Protein AF-A0A116KPY3-F1 (afdb_monomer)

Radius of gyration: 18.31 Å; Cα contacts (8 Å, |Δi|>4): 247; chains: 1; bounding box: 39×29×57 Å

Foldseek 3Di:
DPKDKWKAFQVVLDTAPDWDADPVGAIAHPDPDDDVVPVPPDPPDRPRPPSPRIDIWIFQQDAADPDNHTDTAQWWKWKAFPDPPGDIAIFGWHDDPNATFTAGLAPRDTPDPHPVRRSVGIRMDGPGGCSNCVVSNDDDPD

Sequence (142 aa):
MIPKFRAWDRTRNEWSNGFFIYSEGGLYTPNYGFDRKHLKKRTDVYPIVKQERFIPMQSTGLFSTFSEDELFEDDVIFWTYFDEFEDTGKARIVYRDGCWKLLDIKTGKEVWDSLFDCLENCTVFLSGNIYENPELVEVTND

Solvent-accessible surface area (backbone atoms only — not comparable to full-atom values): 8646 Å² total; per-residue (Å²): 134,79,95,47,72,52,36,40,30,71,86,76,75,43,75,54,95,54,74,46,81,45,95,90,72,43,49,40,58,82,67,98,78,68,66,71,84,67,56,86,81,50,96,72,76,74,67,77,47,59,63,82,42,52,47,79,28,47,52,68,85,45,58,31,68,86,48,93,52,69,42,35,44,47,26,29,33,38,38,30,47,75,56,93,66,85,52,69,51,49,26,32,32,39,82,52,96,91,40,50,29,27,25,27,50,88,79,66,42,75,77,42,96,20,49,66,59,42,59,78,52,25,50,35,40,80,72,49,29,59,82,88,35,47,75,75,56,56,81,77,92,122

Mean predicted aligned error: 8.64 Å

Secondary structure (DSSP, 8-state):
----EEEEETTTTEE-S--EEETTTEEE---TT--GGGGGG-------B-TTSEEEEEEEEEE-SSS--EEETTEEEEEEESSSS--EEEEEEEEETTEEEEEETTT--EEES-HHHHHHHEEEEEEEETTT-GGGT-----

Organism: Streptococcus suis (NCBI:txid1307)

InterPro domains:
  IPR019096 YopX protein [PF09643] (4-138)
  IPR023385 YopX-like, C-terminal [G3DSA:2.30.30.290] (66-142)

pLDDT: mean 82.0, std 18.52, range [39.16, 98.44]

Structure (mmCIF, N/CA/C/O backbone):
data_AF-A0A116KPY3-F1
#
_entry.id   AF-A0A116KPY3-F1
#
loop_
_atom_site.group_PDB
_atom_site.id
_atom_site.type_symbol
_atom_site.label_atom_id
_atom_site.label_alt_id
_atom_site.label_comp_id
_atom_site.label_asym_id
_atom_site.label_entity_id
_atom_site.label_seq_id
_atom_site.pdbx_PDB_ins_code
_atom_site.Cartn_x
_atom_site.Cartn_y
_atom_site.Cartn_z
_atom_site.occupancy
_atom_site.B_iso_or_equiv
_atom_site.auth_seq_id
_atom_site.auth_comp_id
_atom_site.auth_asym_id
_atom_site.auth_atom_id
_atom_site.pdbx_PDB_model_num
ATOM 1 N N . MET A 1 1 ? -10.296 7.947 -12.230 1.00 67.88 1 MET A N 1
ATOM 2 C CA . MET A 1 1 ? -8.888 7.965 -11.786 1.00 67.88 1 MET A CA 1
ATOM 3 C C . MET A 1 1 ? -8.008 7.624 -12.983 1.00 67.88 1 MET A C 1
ATOM 5 O O . MET A 1 1 ? -8.387 6.750 -13.755 1.00 67.88 1 MET A O 1
ATOM 9 N N . ILE A 1 2 ? -6.924 8.374 -13.204 1.00 82.12 2 ILE A N 1
ATOM 10 C CA . ILE A 1 2 ? -5.945 8.082 -14.264 1.00 82.12 2 ILE A CA 1
ATOM 11 C C . ILE A 1 2 ? -4.959 7.059 -13.687 1.00 82.12 2 ILE A C 1
ATOM 13 O O . ILE A 1 2 ? -4.359 7.378 -12.662 1.00 82.12 2 ILE A O 1
ATOM 17 N N . PRO A 1 3 ? -4.774 5.872 -14.298 1.00 85.56 3 PRO A N 1
ATOM 18 C CA . PRO A 1 3 ? -3.865 4.863 -13.765 1.00 85.56 3 PRO A CA 1
ATOM 19 C C . PRO A 1 3 ? -2.451 5.424 -13.581 1.00 85.56 3 PRO A C 1
ATOM 21 O O . PRO A 1 3 ? -1.802 5.834 -14.545 1.00 85.56 3 PRO A O 1
ATOM 24 N N . LYS A 1 4 ? -1.985 5.435 -12.332 1.00 92.50 4 LYS A N 1
ATOM 25 C CA . LYS A 1 4 ? -0.640 5.853 -11.934 1.00 92.50 4 LYS A CA 1
ATOM 26 C C . LYS A 1 4 ? 0.001 4.711 -11.163 1.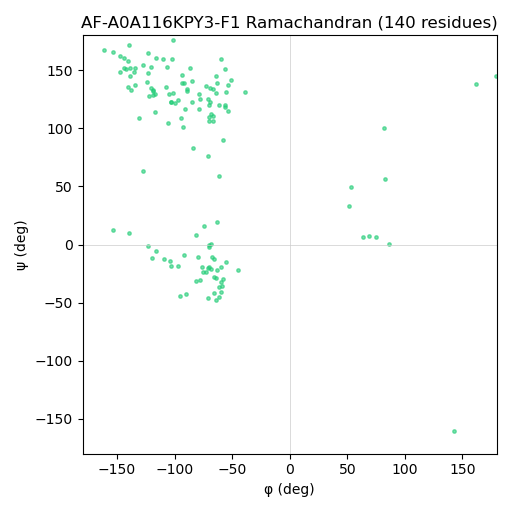00 92.50 4 LYS A C 1
ATOM 28 O O . LYS A 1 4 ? -0.662 4.048 -10.371 1.00 92.50 4 LYS A O 1
ATOM 33 N N . PHE A 1 5 ? 1.282 4.481 -11.407 1.00 91.69 5 PHE A N 1
ATOM 34 C CA . PHE A 1 5 ? 2.028 3.388 -10.800 1.00 91.69 5 PHE A CA 1
ATOM 35 C C . PHE A 1 5 ? 3.384 3.893 -10.320 1.00 91.69 5 PHE A C 1
ATOM 37 O O . PHE A 1 5 ? 3.991 4.757 -10.956 1.00 91.69 5 PHE A O 1
ATOM 44 N N . ARG A 1 6 ? 3.877 3.296 -9.239 1.00 93.00 6 ARG A N 1
ATOM 45 C CA . ARG A 1 6 ? 5.288 3.333 -8.837 1.00 93.00 6 ARG A CA 1
ATOM 46 C C . ARG A 1 6 ? 5.843 1.913 -8.888 1.00 93.00 6 ARG A C 1
ATOM 48 O O . ARG A 1 6 ? 5.068 0.959 -8.902 1.00 93.00 6 ARG A O 1
ATOM 55 N N . ALA A 1 7 ? 7.160 1.757 -8.946 1.00 91.38 7 ALA A N 1
ATOM 56 C CA . ALA A 1 7 ? 7.761 0.430 -8.979 1.00 91.38 7 ALA A CA 1
ATOM 57 C C . ALA A 1 7 ? 8.987 0.331 -8.077 1.00 91.38 7 ALA A C 1
ATOM 59 O O . ALA A 1 7 ? 9.874 1.181 -8.152 1.00 91.38 7 ALA A O 1
ATOM 60 N N . TRP A 1 8 ? 9.048 -0.732 -7.278 1.00 92.06 8 TRP A N 1
ATOM 61 C CA . TRP A 1 8 ? 10.217 -1.075 -6.470 1.00 92.06 8 TRP A CA 1
ATOM 62 C C . TRP A 1 8 ? 11.173 -1.976 -7.252 1.00 92.06 8 TRP A C 1
ATOM 64 O O . TRP A 1 8 ? 10.739 -2.968 -7.842 1.00 92.06 8 TRP A O 1
ATOM 74 N N . ASP A 1 9 ? 12.467 -1.655 -7.259 1.00 88.25 9 ASP A N 1
ATOM 75 C CA . ASP A 1 9 ? 13.517 -2.493 -7.838 1.00 88.25 9 ASP A CA 1
ATOM 76 C C . ASP A 1 9 ? 14.115 -3.420 -6.774 1.00 88.25 9 ASP A C 1
ATOM 78 O O . ASP A 1 9 ? 14.998 -3.021 -6.018 1.00 88.25 9 ASP A O 1
ATOM 82 N N . ARG A 1 10 ? 13.710 -4.696 -6.757 1.00 85.56 10 ARG A N 1
ATOM 83 C CA . ARG A 1 10 ? 14.213 -5.689 -5.786 1.00 85.56 10 ARG A CA 1
ATOM 84 C C . ARG A 1 10 ? 15.711 -5.973 -5.891 1.00 85.56 10 ARG A C 1
ATOM 86 O O . ARG A 1 10 ? 16.295 -6.516 -4.965 1.00 85.56 10 ARG A O 1
ATOM 93 N N . THR A 1 11 ? 16.334 -5.710 -7.040 1.00 84.38 11 THR A N 1
ATOM 94 C CA . THR A 1 11 ? 17.773 -5.970 -7.214 1.00 84.38 11 THR A CA 1
ATOM 95 C C . THR A 1 11 ? 18.613 -4.844 -6.626 1.00 84.38 11 THR A C 1
ATOM 97 O O . THR A 1 11 ? 19.732 -5.084 -6.180 1.00 84.38 11 THR A O 1
ATOM 100 N N . ARG A 1 12 ? 18.091 -3.616 -6.656 1.00 85.81 12 ARG A N 1
ATOM 101 C CA . ARG A 1 12 ? 18.793 -2.423 -6.171 1.00 85.81 12 ARG A CA 1
ATOM 102 C C . ARG A 1 12 ? 18.297 -1.920 -4.820 1.00 85.81 12 ARG A C 1
ATOM 104 O O . ARG A 1 12 ? 18.999 -1.128 -4.210 1.00 85.81 12 ARG A O 1
ATOM 111 N N . ASN A 1 13 ? 17.142 -2.404 -4.364 1.00 89.88 13 ASN A N 1
ATOM 112 C CA . ASN A 1 13 ? 16.440 -1.925 -3.178 1.00 89.88 13 ASN A CA 1
ATOM 113 C C . ASN A 1 13 ? 16.215 -0.408 -3.226 1.00 89.88 13 ASN A C 1
ATOM 115 O O . ASN A 1 13 ? 16.554 0.315 -2.296 1.00 89.88 13 ASN A O 1
ATOM 119 N N . GLU A 1 14 ? 15.684 0.066 -4.354 1.00 91.25 14 GLU A N 1
ATOM 120 C CA . GLU A 1 14 ? 15.374 1.478 -4.573 1.00 91.25 14 GLU A CA 1
ATOM 121 C C . GLU A 1 14 ? 14.093 1.641 -5.403 1.00 91.25 14 GLU A C 1
ATOM 123 O O . GLU A 1 14 ? 13.673 0.740 -6.143 1.00 91.25 14 GLU A O 1
ATOM 128 N N . TRP A 1 15 ? 13.498 2.830 -5.330 1.00 90.69 15 TRP A N 1
ATOM 129 C CA . TRP A 1 15 ? 12.422 3.238 -6.225 1.00 90.69 15 TRP A CA 1
ATOM 130 C C . TRP A 1 15 ? 12.918 3.390 -7.665 1.00 90.69 15 TRP A C 1
ATOM 132 O O . TRP A 1 15 ? 13.937 4.024 -7.940 1.00 90.69 15 TRP A O 1
ATOM 142 N N . SER A 1 16 ? 12.166 2.844 -8.621 1.00 86.50 16 SER A N 1
ATOM 143 C CA . SER A 1 16 ? 12.473 3.022 -10.038 1.00 86.50 16 SER A CA 1
ATOM 144 C C . SER A 1 16 ? 12.196 4.458 -10.487 1.00 86.50 16 SER A C 1
ATOM 146 O O . SER A 1 16 ? 11.068 4.942 -10.416 1.00 86.50 16 SER A O 1
ATOM 148 N N . ASN A 1 17 ? 13.209 5.103 -11.063 1.00 76.06 17 ASN A N 1
ATOM 149 C CA . ASN A 1 17 ? 13.125 6.442 -11.664 1.00 76.06 17 ASN A CA 1
ATOM 150 C C . ASN A 1 17 ? 12.311 6.495 -12.978 1.00 76.06 17 ASN A C 1
ATOM 152 O O . ASN A 1 17 ? 12.166 7.558 -13.581 1.00 76.06 17 ASN A O 1
ATOM 156 N N . GLY A 1 18 ? 11.813 5.356 -13.466 1.00 75.00 18 GLY A N 1
ATOM 157 C CA . GLY A 1 18 ? 10.954 5.284 -14.645 1.00 75.00 18 GLY A CA 1
ATOM 158 C C . GLY A 1 18 ? 10.901 3.881 -15.234 1.00 75.00 18 GLY A C 1
ATOM 159 O O . GLY A 1 18 ? 11.923 3.204 -15.344 1.00 75.00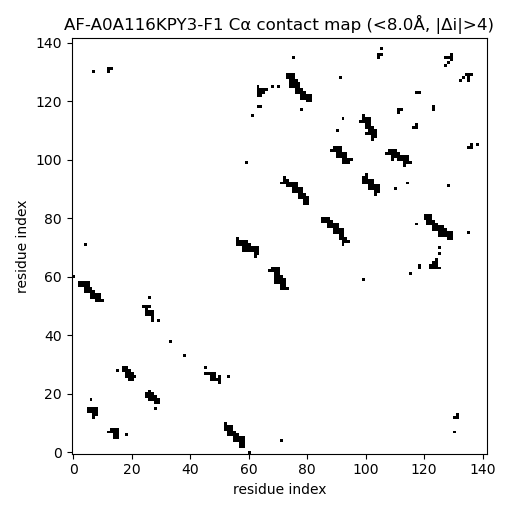 18 GLY A O 1
ATOM 160 N N . PHE A 1 19 ? 9.709 3.444 -15.638 1.00 77.56 19 PHE A N 1
ATOM 161 C CA . PHE A 1 19 ? 9.484 2.121 -16.211 1.00 77.56 19 PHE A CA 1
ATOM 162 C C . PHE A 1 19 ? 8.365 2.135 -17.257 1.00 77.56 19 PHE A C 1
ATOM 164 O O . PHE A 1 19 ? 7.544 3.048 -17.303 1.00 77.56 19 PHE A O 1
ATOM 171 N N . PHE A 1 20 ? 8.334 1.098 -18.088 1.00 77.19 20 PHE A N 1
ATOM 172 C CA . PHE A 1 20 ? 7.290 0.843 -19.074 1.00 77.19 20 PHE A CA 1
ATOM 173 C C . PHE A 1 20 ? 6.614 -0.488 -18.766 1.00 77.19 20 PHE A C 1
ATOM 175 O O . PHE A 1 20 ? 7.309 -1.481 -18.545 1.00 77.19 20 PHE A O 1
ATOM 182 N N . ILE A 1 21 ? 5.279 -0.497 -18.784 1.00 74.75 21 ILE A N 1
ATOM 183 C CA . ILE A 1 21 ? 4.460 -1.710 -18.697 1.00 74.75 21 ILE A CA 1
ATOM 184 C C . ILE A 1 21 ? 4.057 -2.115 -20.115 1.00 74.75 21 ILE A C 1
ATOM 186 O O . ILE A 1 21 ? 3.485 -1.311 -20.850 1.00 74.75 21 ILE A O 1
ATOM 190 N N . TYR A 1 22 ? 4.368 -3.347 -20.509 1.00 72.06 22 TYR A N 1
ATOM 191 C CA . TYR A 1 22 ? 3.973 -3.898 -21.804 1.00 72.06 22 TYR A CA 1
ATOM 192 C C . TYR A 1 22 ? 2.662 -4.683 -21.704 1.00 72.06 22 TYR A C 1
ATOM 194 O O . TYR A 1 22 ? 2.408 -5.335 -20.691 1.00 72.06 22 TYR A O 1
ATOM 202 N N . SER A 1 23 ? 1.847 -4.638 -22.761 1.00 68.94 23 SER A N 1
ATOM 203 C CA . SER A 1 23 ? 0.500 -5.233 -22.793 1.00 68.94 23 SER A CA 1
ATOM 204 C C . SER A 1 23 ? 0.489 -6.743 -22.554 1.00 68.94 23 SER A C 1
ATOM 206 O O . SER A 1 23 ? -0.433 -7.245 -21.926 1.00 68.94 23 SER A O 1
ATOM 208 N N . GLU A 1 24 ? 1.534 -7.451 -22.991 1.00 69.50 24 GLU A N 1
ATOM 209 C CA . GLU A 1 24 ? 1.697 -8.902 -22.787 1.00 69.50 24 GLU A CA 1
ATOM 210 C C . GLU A 1 24 ? 2.259 -9.264 -21.395 1.00 69.50 24 GLU A C 1
ATOM 212 O O . GLU A 1 24 ? 2.615 -10.411 -21.142 1.00 69.50 24 GLU A O 1
ATOM 217 N N . GLY A 1 25 ? 2.382 -8.290 -20.487 1.00 59.16 25 GLY A N 1
ATOM 218 C CA . GLY A 1 25 ? 2.970 -8.479 -19.164 1.00 59.16 25 GLY A CA 1
ATOM 219 C C . GLY A 1 25 ? 4.497 -8.418 -19.206 1.00 59.16 25 GLY A C 1
ATOM 220 O O . GLY A 1 25 ? 5.188 -9.375 -19.546 1.00 59.16 25 GLY A O 1
ATOM 221 N N . GLY A 1 26 ? 5.065 -7.278 -18.826 1.00 63.41 26 GLY A N 1
ATOM 222 C CA . GLY A 1 26 ? 6.512 -7.096 -18.705 1.00 63.41 26 GLY A CA 1
ATOM 223 C C . GLY A 1 26 ? 6.857 -5.678 -18.270 1.00 63.41 26 GLY A C 1
ATOM 224 O O . GLY A 1 26 ? 6.162 -4.739 -18.658 1.00 63.41 26 GLY A O 1
ATOM 225 N N . LEU A 1 27 ? 7.914 -5.535 -17.467 1.00 64.38 27 LEU A N 1
ATOM 226 C CA . LEU A 1 27 ? 8.396 -4.251 -16.957 1.00 64.38 27 LEU A CA 1
ATOM 227 C C . LEU A 1 27 ? 9.823 -3.985 -17.432 1.00 64.38 27 LEU A C 1
ATOM 229 O O . LEU A 1 27 ? 10.700 -4.840 -17.307 1.00 64.38 27 LEU A O 1
ATOM 233 N N . TYR A 1 28 ? 10.062 -2.779 -17.944 1.00 68.69 28 TYR A N 1
ATOM 234 C CA . TYR A 1 28 ? 11.370 -2.367 -18.457 1.00 68.69 28 TYR A CA 1
ATOM 235 C C . TYR A 1 28 ? 11.727 -0.985 -17.940 1.00 68.69 28 TYR A C 1
ATOM 237 O O . TYR A 1 28 ? 10.892 -0.085 -17.988 1.00 68.69 28 TYR A O 1
ATOM 245 N N . THR A 1 29 ? 12.975 -0.784 -17.523 1.00 60.59 29 THR A N 1
ATOM 246 C CA . THR A 1 29 ? 13.499 0.546 -17.203 1.00 60.59 29 THR A CA 1
ATOM 247 C C . THR A 1 29 ? 14.478 0.988 -18.288 1.00 60.59 29 THR A C 1
ATOM 249 O O . THR A 1 29 ? 15.316 0.195 -18.735 1.00 60.59 29 THR A O 1
ATOM 252 N N . PRO A 1 30 ? 14.406 2.242 -18.762 1.00 57.91 30 PRO A N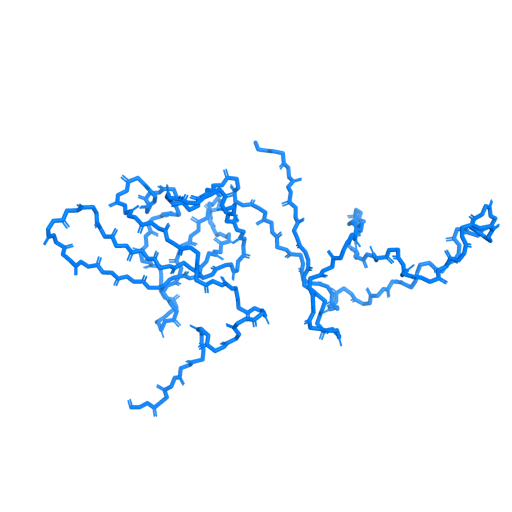 1
ATOM 253 C CA . PRO A 1 30 ? 15.468 2.793 -19.582 1.00 57.91 30 PRO A CA 1
ATOM 254 C C . PRO A 1 30 ? 16.710 2.920 -18.691 1.00 57.91 30 PRO A C 1
ATOM 256 O O . PRO A 1 30 ? 16.763 3.748 -17.787 1.00 57.91 30 PRO A O 1
ATOM 259 N N . ASN A 1 31 ? 17.691 2.042 -18.894 1.00 53.41 31 ASN A N 1
ATOM 260 C CA . ASN A 1 31 ? 18.908 2.011 -18.086 1.00 53.41 31 ASN A CA 1
ATOM 261 C C . ASN A 1 31 ? 19.589 3.398 -18.055 1.00 53.41 31 ASN A C 1
ATOM 263 O O . ASN A 1 31 ? 19.758 4.027 -19.102 1.00 53.41 31 ASN A O 1
ATOM 267 N N . TYR A 1 32 ? 20.061 3.814 -16.875 1.00 48.41 32 TYR A N 1
ATOM 268 C CA . TYR A 1 32 ? 20.759 5.081 -16.570 1.00 48.41 32 TYR A CA 1
ATOM 269 C C . TYR A 1 32 ? 22.121 5.289 -17.282 1.00 48.41 32 TYR A C 1
ATOM 271 O O . TYR A 1 32 ? 22.938 6.090 -16.844 1.00 48.41 32 TYR A O 1
ATOM 279 N N . GLY A 1 33 ? 22.406 4.577 -18.375 1.00 43.25 33 GLY A N 1
ATOM 280 C CA . GLY A 1 33 ? 23.746 4.539 -18.970 1.00 43.25 33 GLY A CA 1
ATOM 281 C C . GLY A 1 33 ? 23.815 4.244 -20.465 1.00 43.25 33 GLY A C 1
ATOM 282 O O . GLY A 1 33 ? 24.904 3.981 -20.965 1.00 43.25 33 GLY A O 1
ATOM 283 N N . PHE A 1 34 ? 22.703 4.284 -21.203 1.00 44.34 34 PHE A N 1
ATOM 284 C CA . PHE A 1 34 ? 22.772 4.196 -22.662 1.00 44.34 34 PHE A CA 1
ATOM 285 C C . PHE A 1 34 ? 22.790 5.592 -23.278 1.00 44.34 34 PHE A C 1
ATOM 287 O O . PHE A 1 34 ? 21.790 6.310 -23.275 1.00 44.34 34 PHE A O 1
ATOM 294 N N . ASP A 1 35 ? 23.948 5.971 -23.820 1.00 43.62 35 ASP A N 1
ATOM 295 C CA . ASP A 1 35 ? 24.104 7.169 -24.636 1.00 43.62 35 ASP A CA 1
ATOM 296 C C . ASP A 1 35 ? 23.067 7.135 -25.776 1.00 43.62 35 ASP A C 1
ATOM 298 O O . ASP A 1 35 ? 23.078 6.254 -26.647 1.00 43.62 35 ASP A O 1
ATOM 302 N N . ARG A 1 36 ? 22.129 8.095 -25.754 1.00 50.09 36 ARG A N 1
ATOM 303 C CA . ARG A 1 36 ? 20.975 8.192 -26.672 1.00 50.09 36 ARG A CA 1
ATOM 304 C C . ARG A 1 36 ? 21.382 8.193 -28.150 1.00 50.09 36 ARG A C 1
ATOM 306 O O . ARG A 1 36 ? 20.541 7.966 -29.019 1.00 50.09 36 ARG A O 1
ATOM 313 N N . LYS A 1 37 ? 22.663 8.425 -28.458 1.00 49.53 37 LYS A N 1
ATOM 314 C CA . LYS A 1 37 ? 23.216 8.402 -29.819 1.00 49.53 37 LYS A CA 1
ATOM 315 C C . LYS A 1 37 ? 23.150 7.027 -30.493 1.00 49.53 37 LYS A C 1
ATOM 317 O O . LYS A 1 37 ? 23.002 6.981 -31.713 1.00 49.53 37 LYS A O 1
ATOM 322 N N . HIS A 1 38 ? 23.179 5.923 -29.741 1.00 45.88 38 HIS A N 1
ATOM 323 C CA . HIS A 1 38 ? 23.116 4.567 -30.312 1.00 45.88 38 HIS A CA 1
ATOM 324 C C . HIS A 1 38 ? 21.693 3.986 -30.425 1.00 45.88 38 HIS A C 1
ATOM 326 O O . HIS A 1 38 ? 21.498 2.978 -31.102 1.00 45.88 38 HIS A O 1
ATOM 332 N N . LEU A 1 39 ? 20.683 4.648 -29.847 1.00 50.09 39 LEU A N 1
ATOM 333 C CA . LEU A 1 39 ? 19.289 4.177 -29.819 1.00 50.09 39 LEU A CA 1
ATOM 334 C C . LEU A 1 39 ? 18.497 4.418 -31.112 1.00 50.09 39 LEU A C 1
ATOM 336 O O . LEU A 1 39 ? 17.424 3.853 -31.282 1.00 50.09 39 LEU A O 1
ATOM 340 N N . LYS A 1 40 ? 19.008 5.205 -32.069 1.00 48.19 40 LYS A N 1
ATOM 341 C CA . LYS A 1 40 ? 18.274 5.485 -33.320 1.00 48.19 40 LYS A CA 1
ATOM 342 C C . LYS A 1 40 ? 18.109 4.268 -34.246 1.00 48.19 40 LYS A C 1
ATOM 344 O O . LYS A 1 40 ? 17.393 4.383 -35.235 1.00 48.19 40 LYS A O 1
ATOM 349 N N . LYS A 1 41 ? 18.796 3.145 -33.991 1.00 43.88 41 LYS A N 1
ATOM 350 C CA . LYS A 1 41 ? 18.839 1.993 -34.917 1.00 43.88 41 LYS A CA 1
ATOM 351 C C . LYS A 1 41 ? 18.772 0.602 -34.271 1.00 43.88 41 LYS A C 1
ATOM 353 O O . LYS A 1 41 ? 18.979 -0.375 -34.980 1.00 43.88 41 LYS A O 1
ATOM 358 N N . ARG A 1 42 ? 18.487 0.483 -32.971 1.00 40.88 42 ARG A N 1
ATOM 359 C CA . ARG A 1 42 ? 18.221 -0.818 -32.336 1.00 40.88 42 ARG A CA 1
ATOM 360 C C . ARG A 1 42 ? 16.948 -0.740 -31.507 1.00 40.88 42 ARG A C 1
ATOM 362 O O . ARG A 1 42 ? 16.936 -0.136 -30.443 1.00 40.88 42 ARG A O 1
AT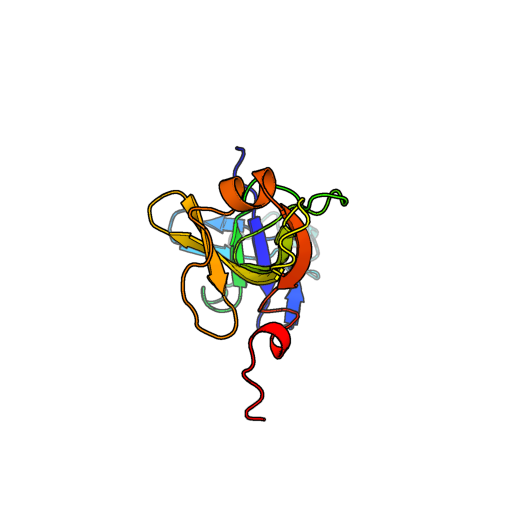OM 369 N N . THR A 1 43 ? 15.908 -1.398 -32.000 1.00 43.56 43 THR A N 1
ATOM 370 C CA . THR A 1 43 ? 14.779 -1.923 -31.211 1.00 43.56 43 THR A CA 1
ATOM 371 C C . THR A 1 43 ? 15.193 -3.106 -30.332 1.00 43.56 43 THR A C 1
ATOM 373 O O . THR A 1 43 ? 14.380 -3.670 -29.605 1.00 43.56 43 THR A O 1
ATOM 376 N N . ASP A 1 44 ? 16.464 -3.490 -30.405 1.00 39.16 44 ASP A N 1
ATOM 377 C CA . ASP A 1 44 ? 16.929 -4.782 -29.957 1.00 39.16 44 ASP A CA 1
ATOM 378 C C . ASP A 1 44 ? 17.622 -4.609 -28.610 1.00 39.16 44 ASP A C 1
ATOM 380 O O . ASP A 1 44 ? 18.628 -3.905 -28.482 1.00 39.16 44 ASP A O 1
ATOM 384 N N . VAL A 1 45 ? 17.098 -5.347 -27.636 1.00 43.41 45 VAL A N 1
ATOM 385 C CA . VAL A 1 45 ? 17.645 -5.555 -26.296 1.00 43.41 45 VAL A CA 1
ATOM 386 C C . VAL A 1 45 ? 17.326 -4.442 -25.292 1.00 43.41 45 VAL A C 1
ATOM 388 O O . VAL A 1 45 ? 18.197 -3.928 -24.593 1.00 43.41 45 VAL A O 1
ATOM 391 N N . TYR A 1 46 ? 16.035 -4.166 -25.100 1.00 47.22 46 TYR A N 1
ATOM 392 C CA . TYR A 1 46 ? 15.581 -4.029 -23.717 1.00 47.22 46 TYR A CA 1
ATOM 393 C C . TYR A 1 46 ? 15.679 -5.433 -23.117 1.00 47.22 46 TYR A C 1
ATOM 395 O O . TYR A 1 46 ? 14.963 -6.317 -23.594 1.00 47.22 46 TYR A O 1
ATOM 403 N N . PRO A 1 47 ? 16.577 -5.716 -22.153 1.00 48.25 47 PRO A N 1
ATOM 404 C CA . PRO A 1 47 ? 16.457 -6.968 -21.435 1.00 48.25 47 PRO A CA 1
ATOM 405 C C . PRO A 1 47 ? 15.046 -6.966 -20.855 1.00 48.25 47 PRO A C 1
ATOM 407 O O . PRO A 1 47 ? 14.694 -6.042 -20.119 1.00 48.25 47 PRO A O 1
ATOM 410 N N . ILE A 1 48 ? 14.237 -7.959 -21.240 1.00 49.66 48 ILE A N 1
ATOM 411 C CA . ILE A 1 48 ? 13.078 -8.371 -20.457 1.00 49.66 48 ILE A CA 1
ATOM 412 C C . ILE A 1 48 ? 13.689 -8.732 -19.125 1.00 49.66 48 ILE A C 1
ATOM 414 O O . ILE A 1 48 ? 14.200 -9.835 -18.919 1.00 49.66 48 ILE A O 1
ATOM 418 N N . VAL A 1 49 ? 13.779 -7.741 -18.251 1.00 52.09 49 VAL A N 1
ATOM 419 C CA . VAL A 1 49 ? 14.121 -8.025 -16.889 1.00 52.09 49 VAL A CA 1
ATOM 420 C C . VAL A 1 49 ? 12.973 -8.908 -16.452 1.00 52.09 49 VAL A C 1
ATOM 422 O O . VAL A 1 49 ? 11.815 -8.516 -16.607 1.00 52.09 49 VAL A O 1
ATOM 425 N N . LYS A 1 50 ? 13.297 -10.142 -16.046 1.00 52.62 50 LYS A N 1
ATOM 426 C CA . LYS A 1 50 ? 12.304 -11.093 -15.552 1.00 52.62 50 LYS A CA 1
ATOM 427 C C . LYS A 1 50 ? 11.304 -10.317 -14.702 1.00 52.62 50 LYS A C 1
ATOM 429 O O . LYS A 1 50 ? 11.731 -9.523 -13.860 1.00 52.62 50 LYS A O 1
ATOM 434 N N . GLN A 1 51 ? 10.016 -10.534 -14.968 1.00 56.38 51 GLN A N 1
ATOM 435 C CA . GLN A 1 51 ? 8.879 -9.840 -14.349 1.00 56.38 51 GLN A CA 1
ATOM 436 C C . GLN A 1 51 ? 9.016 -9.701 -12.817 1.00 56.38 51 GLN A C 1
ATOM 438 O O . GLN A 1 51 ? 8.453 -8.794 -12.228 1.00 56.38 51 GLN A O 1
ATOM 443 N N . GLU A 1 52 ? 9.823 -10.556 -12.190 1.00 67.12 52 GLU A N 1
ATOM 444 C CA . GLU A 1 52 ? 10.144 -10.606 -10.766 1.00 67.12 52 GLU A CA 1
ATOM 445 C C . GLU A 1 52 ? 11.037 -9.473 -10.215 1.00 67.12 52 GLU A C 1
ATOM 447 O O . GLU A 1 52 ? 11.039 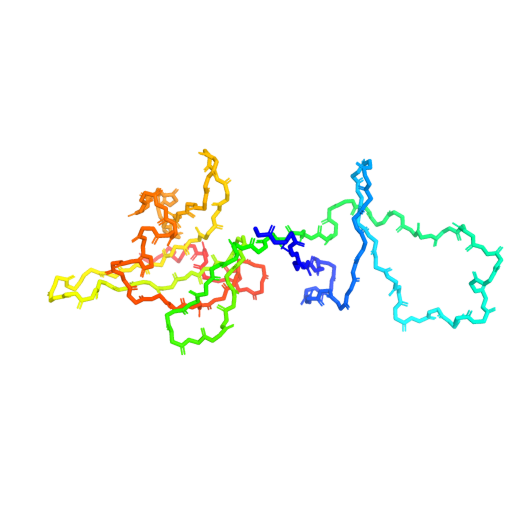-9.281 -9.001 1.00 67.12 52 GLU A O 1
ATOM 452 N N . ARG A 1 53 ? 11.820 -8.732 -11.026 1.00 79.06 53 ARG A N 1
ATOM 453 C CA . ARG A 1 53 ? 12.696 -7.661 -10.478 1.00 79.06 53 ARG A CA 1
ATOM 454 C C . ARG A 1 53 ? 11.894 -6.463 -9.994 1.00 79.06 53 ARG A C 1
ATOM 456 O O . ARG A 1 53 ? 12.215 -5.905 -8.948 1.00 79.06 53 ARG A O 1
ATOM 463 N N . PHE A 1 54 ? 10.935 -6.028 -10.805 1.00 82.81 54 PHE A N 1
ATOM 464 C CA . PHE A 1 54 ? 10.177 -4.815 -10.547 1.00 82.81 54 PHE A CA 1
ATOM 465 C C . PHE A 1 54 ? 8.819 -5.171 -9.985 1.00 82.81 54 PHE A C 1
ATOM 467 O O . PHE A 1 54 ? 8.101 -5.982 -10.563 1.00 82.81 54 PHE A O 1
ATOM 474 N N . ILE A 1 55 ? 8.463 -4.527 -8.883 1.00 88.44 55 ILE A N 1
ATOM 475 C CA . ILE A 1 55 ? 7.155 -4.690 -8.264 1.00 88.44 55 ILE A CA 1
ATOM 476 C C . ILE A 1 55 ? 6.343 -3.439 -8.564 1.00 88.44 55 ILE A C 1
ATOM 478 O O . ILE A 1 55 ? 6.633 -2.399 -7.970 1.00 88.44 55 ILE A O 1
ATOM 482 N N . PRO A 1 56 ? 5.381 -3.490 -9.496 1.00 89.88 56 PRO A N 1
ATOM 483 C CA . PRO A 1 56 ? 4.489 -2.371 -9.713 1.00 89.88 56 PRO A CA 1
ATOM 484 C C . PRO A 1 56 ? 3.506 -2.288 -8.542 1.00 89.88 56 PRO A C 1
ATOM 486 O O . PRO A 1 56 ? 2.954 -3.297 -8.119 1.00 89.88 56 PRO A O 1
ATOM 489 N N . MET A 1 57 ? 3.281 -1.077 -8.053 1.00 94.00 57 MET A N 1
ATOM 490 C CA . MET A 1 57 ? 2.232 -0.749 -7.094 1.00 94.00 57 MET A CA 1
ATOM 491 C C . MET A 1 57 ? 1.363 0.327 -7.717 1.00 94.00 57 MET A C 1
ATOM 493 O O . MET A 1 57 ? 1.870 1.347 -8.206 1.00 94.00 57 MET A O 1
ATOM 497 N N . GLN A 1 58 ? 0.060 0.092 -7.731 1.00 95.31 58 GLN A N 1
ATOM 498 C CA . GLN A 1 58 ? -0.890 1.029 -8.308 1.00 95.31 58 GLN A CA 1
ATOM 499 C C . GLN A 1 58 ? -1.278 2.108 -7.290 1.00 95.31 58 GLN A C 1
ATOM 501 O O . GLN A 1 58 ? -1.447 1.828 -6.106 1.00 95.31 58 GLN A O 1
ATOM 506 N N . SER A 1 59 ? -1.419 3.351 -7.755 1.00 96.62 59 SER A N 1
ATOM 507 C CA . SER A 1 59 ? -1.991 4.437 -6.959 1.00 96.62 59 SER A CA 1
ATOM 508 C C . SER A 1 59 ? -3.446 4.132 -6.618 1.00 96.62 59 SER A C 1
ATOM 510 O O . SER A 1 59 ? -4.232 3.699 -7.471 1.00 96.62 59 SER A O 1
ATOM 512 N N . THR A 1 60 ? -3.816 4.437 -5.380 1.00 96.94 60 THR A N 1
ATOM 513 C CA . THR A 1 60 ? -5.207 4.378 -4.938 1.00 96.94 60 THR A CA 1
ATOM 514 C C . THR A 1 60 ? -6.039 5.551 -5.464 1.00 96.94 60 THR A C 1
ATOM 516 O O . THR A 1 60 ? -7.258 5.431 -5.596 1.00 96.94 60 THR A O 1
ATOM 519 N N . GLY A 1 61 ? -5.385 6.670 -5.798 1.00 96.25 61 GLY A N 1
ATOM 520 C CA . GLY A 1 61 ? -6.001 7.972 -6.052 1.00 96.25 61 GLY A CA 1
ATOM 521 C C . GLY A 1 61 ? -6.458 8.703 -4.783 1.00 96.25 61 GLY A C 1
ATOM 522 O O . GLY A 1 61 ? -7.122 9.732 -4.898 1.00 96.25 61 GLY A O 1
ATOM 523 N N . LEU A 1 62 ? -6.136 8.164 -3.604 1.00 96.19 62 LEU A N 1
ATOM 524 C CA . LEU A 1 62 ? -6.430 8.723 -2.288 1.00 96.19 62 LEU A CA 1
ATOM 525 C C . LEU A 1 62 ? -5.129 9.189 -1.623 1.00 96.19 62 LEU A C 1
ATOM 527 O O . LEU A 1 62 ? -4.038 8.758 -1.997 1.00 96.19 62 LEU A O 1
ATOM 531 N N . PHE A 1 63 ? -5.254 10.076 -0.642 1.00 96.44 63 PHE A N 1
ATOM 532 C CA . PHE A 1 63 ? -4.133 10.749 0.010 1.00 96.44 63 PHE A CA 1
ATOM 533 C C . PHE A 1 63 ? -4.233 10.579 1.521 1.00 96.44 63 PHE A C 1
ATOM 535 O O . PHE A 1 63 ? -5.325 10.390 2.057 1.00 96.44 63 PHE A O 1
ATOM 542 N N . SER A 1 64 ? -3.096 10.656 2.207 1.00 95.19 64 SER A N 1
ATOM 543 C CA . SER A 1 64 ? -3.090 10.777 3.667 1.00 95.19 64 SER A CA 1
ATOM 544 C C . SER A 1 64 ? -3.841 12.043 4.124 1.00 95.19 64 SER A C 1
ATOM 546 O O . SER A 1 64 ? -3.983 12.994 3.356 1.00 95.19 64 SER A O 1
ATOM 548 N N . THR A 1 65 ? -4.283 12.102 5.381 1.00 92.81 65 THR A N 1
ATOM 549 C CA . THR A 1 65 ? -5.178 13.178 5.848 1.00 92.81 65 THR A CA 1
ATOM 550 C C . THR A 1 65 ? -4.532 14.566 5.847 1.00 92.81 65 THR A C 1
ATOM 552 O O . THR A 1 65 ? -5.182 15.543 5.485 1.00 92.81 65 THR A O 1
ATOM 555 N N . PHE A 1 66 ? -3.268 14.679 6.269 1.00 85.88 66 PHE A N 1
ATOM 556 C CA . PHE A 1 66 ? -2.609 15.980 6.470 1.00 85.88 66 PHE A CA 1
ATOM 557 C C . PHE A 1 66 ? -1.421 16.243 5.548 1.00 85.88 66 PHE A C 1
ATOM 559 O O . PHE A 1 66 ? -0.868 17.342 5.574 1.00 85.88 66 PHE A O 1
ATOM 566 N N . SER A 1 67 ? -1.019 15.262 4.746 1.00 84.00 67 SER A N 1
ATOM 567 C CA . SER A 1 67 ? 0.037 15.441 3.756 1.00 84.00 67 SER A CA 1
ATOM 568 C C . SER A 1 67 ? -0.498 15.157 2.360 1.00 84.00 67 SER A C 1
ATOM 570 O O . SER A 1 67 ? -1.421 14.362 2.185 1.00 84.00 67 SER A O 1
ATOM 572 N N . GLU A 1 68 ? 0.109 15.784 1.355 1.00 86.81 68 GLU A N 1
ATOM 573 C CA . GLU A 1 68 ? -0.181 15.513 -0.058 1.00 86.81 68 GLU A CA 1
ATOM 574 C C . GLU A 1 68 ? 0.414 14.169 -0.529 1.00 86.81 68 GLU A C 1
ATOM 576 O O . GLU A 1 68 ? 0.515 13.917 -1.732 1.00 86.81 68 GLU A O 1
ATOM 581 N N . ASP A 1 69 ? 0.797 13.292 0.408 1.00 93.75 69 ASP A N 1
ATOM 582 C CA . ASP A 1 69 ? 1.297 11.957 0.116 1.00 93.75 69 ASP A CA 1
ATOM 583 C C . ASP A 1 69 ? 0.153 11.080 -0.400 1.00 93.75 69 ASP A C 1
ATOM 585 O O . ASP A 1 69 ? -0.782 10.703 0.318 1.00 93.75 69 ASP A O 1
ATOM 589 N N . GLU A 1 70 ? 0.234 10.775 -1.691 1.00 96.62 70 GLU A N 1
ATOM 590 C CA . GLU A 1 70 ? -0.647 9.839 -2.376 1.00 96.62 70 GLU A CA 1
ATOM 591 C C . GLU A 1 70 ? -0.364 8.413 -1.898 1.00 96.62 70 GLU A C 1
ATOM 593 O O . GLU A 1 70 ? 0.789 7.987 -1.824 1.00 96.62 70 GLU A O 1
ATOM 598 N N . LEU A 1 71 ? -1.428 7.669 -1.614 1.00 97.81 71 LEU A N 1
ATOM 599 C CA . LEU A 1 71 ? -1.358 6.301 -1.120 1.00 97.81 71 LEU A CA 1
ATOM 600 C C . LEU A 1 71 ? -1.388 5.313 -2.287 1.00 97.81 71 LEU A C 1
ATOM 602 O O . LEU A 1 71 ? -2.172 5.454 -3.233 1.00 97.81 71 LEU A O 1
ATOM 606 N N . PHE A 1 72 ? -0.567 4.277 -2.201 1.00 98.00 72 PHE A N 1
ATOM 607 C CA . PHE A 1 72 ? -0.417 3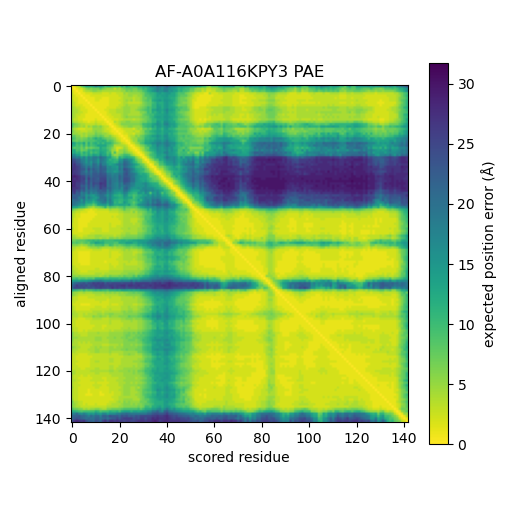.226 -3.198 1.00 98.00 72 PHE A CA 1
ATOM 608 C C . PHE A 1 72 ? -0.688 1.850 -2.586 1.00 98.00 72 PHE A C 1
ATOM 610 O O . PHE A 1 72 ? -0.708 1.656 -1.373 1.00 98.00 72 PHE A O 1
ATOM 617 N N . GLU A 1 73 ? -0.883 0.866 -3.456 1.00 98.25 73 GLU A N 1
ATOM 618 C CA . GLU A 1 73 ? -0.840 -0.542 -3.077 1.00 98.25 73 GLU A CA 1
ATOM 619 C C . GLU A 1 73 ? 0.442 -0.869 -2.290 1.00 98.25 73 GLU A C 1
ATOM 621 O O . GLU A 1 73 ? 1.518 -0.344 -2.589 1.00 98.25 73 GLU A O 1
ATOM 626 N N . ASP A 1 74 ? 0.308 -1.735 -1.282 1.00 97.81 74 ASP A N 1
ATOM 627 C CA . ASP A 1 74 ? 1.362 -2.172 -0.361 1.00 97.81 74 ASP A CA 1
ATOM 628 C C . ASP A 1 74 ? 1.981 -1.079 0.539 1.00 97.81 74 ASP A C 1
ATOM 630 O O . ASP A 1 74 ? 2.910 -1.370 1.302 1.00 97.81 74 ASP A O 1
ATOM 634 N N . ASP A 1 75 ? 1.445 0.147 0.532 1.00 98.38 75 ASP A N 1
ATOM 635 C CA . ASP A 1 75 ? 1.717 1.112 1.600 1.00 98.38 75 ASP A CA 1
ATOM 636 C C . ASP A 1 75 ? 1.162 0.612 2.938 1.00 98.38 75 ASP A C 1
ATOM 638 O O . ASP A 1 75 ? 0.104 -0.021 3.014 1.00 98.38 75 ASP A O 1
ATOM 642 N N . VAL A 1 76 ? 1.887 0.931 4.006 1.00 98.19 76 VAL A N 1
ATOM 643 C CA . VAL A 1 76 ? 1.465 0.741 5.389 1.00 98.19 76 VAL A CA 1
ATOM 644 C C . VAL A 1 76 ? 1.043 2.094 5.935 1.00 98.19 76 VAL A C 1
ATOM 646 O O . VAL A 1 76 ? 1.829 3.042 5.967 1.00 98.19 76 VAL A O 1
ATOM 649 N N . ILE A 1 77 ? -0.197 2.176 6.395 1.00 97.69 77 ILE A N 1
ATOM 650 C CA . ILE A 1 77 ? -0.746 3.365 7.034 1.00 97.69 77 ILE A CA 1
ATOM 651 C C . ILE A 1 77 ? -0.880 3.162 8.539 1.00 97.69 77 ILE A C 1
ATOM 653 O O . ILE A 1 77 ? -1.078 2.041 9.008 1.00 97.69 77 ILE A O 1
ATOM 657 N N . PHE A 1 78 ? -0.815 4.261 9.279 1.00 96.25 78 PHE A N 1
ATOM 658 C CA . PHE A 1 78 ? -1.296 4.365 10.649 1.00 96.25 78 PHE A CA 1
ATOM 659 C C . PHE A 1 78 ? -2.602 5.155 10.634 1.00 96.25 78 PHE A C 1
ATOM 661 O O . PHE A 1 78 ? -2.652 6.232 10.039 1.00 96.25 78 PHE A O 1
ATOM 668 N N . TRP A 1 79 ? -3.644 4.623 11.261 1.00 95.50 79 TRP A N 1
ATOM 669 C CA . TRP A 1 79 ? -4.948 5.271 11.347 1.00 95.50 79 TRP A CA 1
ATOM 670 C C . TRP A 1 79 ? -5.375 5.440 12.806 1.00 95.50 79 TRP A C 1
ATOM 672 O O . TRP A 1 79 ? -5.034 4.621 13.660 1.00 95.50 79 TRP A O 1
ATOM 682 N N . THR A 1 80 ? -6.115 6.511 13.080 1.00 93.88 80 THR A N 1
ATOM 683 C CA . THR A 1 80 ? -6.738 6.809 14.378 1.00 93.88 80 THR A CA 1
ATOM 684 C C . THR A 1 80 ? -8.120 7.396 14.143 1.00 93.88 80 THR A C 1
ATOM 686 O O . THR A 1 80 ? -8.259 8.262 13.277 1.00 93.88 80 THR A O 1
ATOM 689 N N . TYR A 1 81 ? -9.129 6.957 14.897 1.00 92.56 81 TYR A N 1
ATOM 690 C CA . TYR A 1 81 ? -10.470 7.550 14.821 1.00 92.56 81 TYR A CA 1
ATOM 691 C C . TYR A 1 81 ? -10.440 9.061 15.082 1.00 92.56 81 TYR A C 1
ATOM 693 O O . TYR A 1 81 ? -9.552 9.577 15.767 1.00 92.56 81 TYR A O 1
ATOM 701 N N . PHE A 1 82 ? -11.396 9.781 14.488 1.00 86.50 82 PHE A N 1
ATOM 702 C CA . PHE A 1 82 ? -11.568 11.216 14.733 1.00 86.50 82 PHE A CA 1
ATOM 703 C C . PHE A 1 82 ? -12.159 11.538 16.108 1.00 86.50 82 PHE A C 1
ATOM 705 O O . PHE A 1 82 ? -12.002 12.667 16.575 1.00 86.50 82 PHE A O 1
ATOM 712 N N . ASP A 1 83 ? -12.878 10.598 16.720 1.00 80.69 83 ASP A N 1
ATOM 713 C CA . ASP A 1 83 ? -13.585 10.805 17.978 1.00 80.69 83 ASP A CA 1
ATOM 714 C C . ASP A 1 83 ? -12.834 10.226 19.191 1.00 80.69 83 ASP A C 1
ATOM 716 O O . ASP A 1 83 ? -11.762 9.637 19.081 1.00 80.69 83 ASP A O 1
ATOM 720 N N . GLU A 1 84 ? -13.384 10.463 20.387 1.00 60.22 84 GLU A N 1
ATOM 721 C CA . GLU A 1 84 ? -12.784 10.099 21.682 1.00 60.22 84 GLU A CA 1
ATOM 722 C C . GLU A 1 84 ? -12.721 8.578 21.935 1.00 60.22 84 GLU A C 1
ATOM 724 O O . GLU A 1 84 ? -12.248 8.142 22.988 1.00 60.22 84 GLU A O 1
ATOM 729 N N . PHE A 1 85 ? -13.191 7.750 20.996 1.00 60.00 85 PHE A N 1
ATOM 730 C CA . PHE A 1 85 ? -12.990 6.308 21.032 1.00 60.00 85 PHE A CA 1
ATOM 731 C C . PHE A 1 85 ? -11.621 6.012 20.412 1.00 60.00 85 PHE A C 1
ATOM 733 O O . PHE A 1 85 ? -11.509 5.724 19.226 1.00 60.00 85 PHE A O 1
ATOM 740 N N . GLU A 1 86 ? -10.579 6.143 21.242 1.00 69.12 86 GLU A N 1
ATOM 741 C CA . GLU A 1 86 ? -9.147 6.005 20.921 1.00 69.12 86 GLU A CA 1
ATOM 742 C C . GLU A 1 86 ? -8.752 4.600 20.412 1.00 69.12 86 GLU A C 1
ATOM 744 O O . GLU A 1 86 ? -7.916 3.922 21.012 1.00 69.12 86 GLU A O 1
ATOM 749 N N . ASP A 1 87 ? -9.340 4.121 19.315 1.00 87.38 87 ASP A N 1
ATOM 750 C CA . ASP A 1 87 ? -8.792 2.980 18.594 1.00 87.38 87 ASP A CA 1
ATOM 751 C C . ASP A 1 87 ? -7.873 3.456 17.471 1.00 87.38 87 ASP A C 1
ATOM 753 O O . ASP A 1 87 ? -8.119 4.446 16.769 1.00 87.38 87 ASP A O 1
ATOM 757 N N . THR A 1 88 ? -6.767 2.739 17.339 1.00 92.75 88 THR A N 1
ATOM 758 C CA . THR A 1 88 ? -5.720 3.036 16.376 1.00 92.75 88 THR A CA 1
ATOM 759 C C . THR A 1 88 ? -5.177 1.738 15.822 1.00 92.75 88 THR A C 1
ATOM 761 O O . THR A 1 88 ? -5.128 0.710 16.499 1.00 92.75 88 THR A O 1
ATOM 764 N N . GLY A 1 89 ? -4.694 1.785 14.590 1.00 94.19 89 GLY A N 1
ATOM 765 C CA . GLY A 1 89 ? -4.150 0.598 13.961 1.00 94.19 89 GLY A CA 1
ATOM 766 C C . GLY A 1 89 ? -3.112 0.914 12.912 1.00 94.19 89 GLY A C 1
ATOM 767 O O . GLY A 1 89 ? -2.959 2.044 12.450 1.00 94.19 89 GLY A O 1
ATOM 768 N N . LYS A 1 90 ? -2.387 -0.134 12.524 1.00 96.62 90 LYS A N 1
ATOM 769 C CA . LYS A 1 90 ? -1.516 -0.115 11.355 1.00 96.62 90 LYS A CA 1
ATOM 770 C C . LYS A 1 90 ? -2.027 -1.128 10.353 1.00 96.62 90 LYS A C 1
ATOM 772 O O . LYS A 1 90 ? -2.250 -2.285 10.703 1.00 96.62 90 LYS A O 1
ATOM 777 N N . ALA A 1 91 ? -2.196 -0.707 9.111 1.00 97.69 91 ALA A N 1
ATOM 778 C CA . ALA A 1 91 ? -2.738 -1.572 8.079 1.00 97.69 91 ALA A CA 1
ATOM 779 C C . ALA A 1 91 ? -2.005 -1.403 6.755 1.00 97.69 91 ALA A C 1
ATOM 781 O O . ALA A 1 91 ? -1.593 -0.304 6.394 1.00 97.69 91 ALA A O 1
ATOM 782 N N . ARG A 1 92 ? -1.873 -2.505 6.024 1.00 98.19 92 ARG A N 1
ATOM 783 C CA . ARG A 1 92 ? -1.368 -2.538 4.657 1.00 98.19 92 ARG A CA 1
ATOM 784 C C . ARG A 1 92 ? -2.516 -2.369 3.666 1.00 98.19 92 ARG A C 1
ATOM 786 O O . ARG A 1 92 ? -3.528 -3.064 3.775 1.00 98.19 92 ARG A O 1
ATOM 793 N N . ILE A 1 93 ? -2.327 -1.506 2.674 1.00 98.44 93 ILE A N 1
ATOM 794 C CA . ILE A 1 93 ? -3.273 -1.285 1.578 1.00 98.44 93 ILE A CA 1
ATOM 795 C C . ILE A 1 93 ? -3.146 -2.406 0.542 1.00 98.44 93 ILE A C 1
ATOM 797 O O . ILE A 1 93 ? -2.053 -2.694 0.060 1.00 98.44 93 ILE A O 1
ATOM 801 N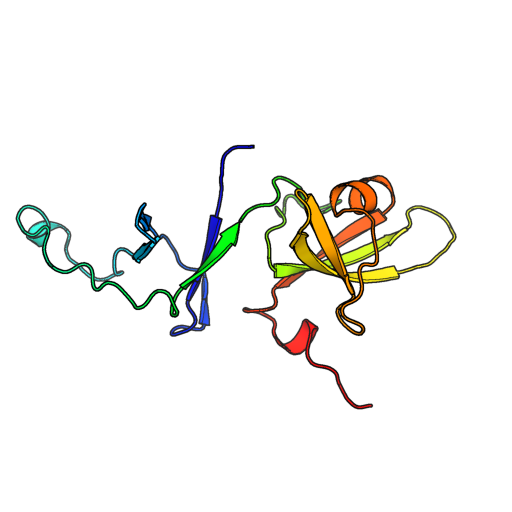 N . VAL A 1 94 ? -4.266 -3.026 0.163 1.00 97.94 94 VAL A N 1
ATOM 802 C CA . VAL A 1 94 ? -4.317 -4.066 -0.883 1.00 97.94 94 VAL A CA 1
ATOM 803 C C . VAL A 1 94 ? -5.536 -3.885 -1.782 1.00 97.94 94 VAL A C 1
ATOM 805 O O . VAL A 1 94 ? -6.565 -3.393 -1.326 1.00 97.94 94 VAL A O 1
ATOM 808 N N . TYR A 1 95 ? -5.471 -4.318 -3.042 1.00 96.62 95 TYR A N 1
ATOM 809 C CA . TYR A 1 95 ? -6.656 -4.360 -3.906 1.00 96.62 95 TYR A CA 1
ATOM 810 C C . TYR A 1 95 ? -7.364 -5.717 -3.800 1.00 96.62 95 TYR A C 1
ATOM 812 O O . TYR A 1 95 ? -6.789 -6.748 -4.157 1.00 96.62 95 TYR A O 1
ATOM 820 N N . ARG A 1 96 ? -8.609 -5.742 -3.308 1.00 95.25 96 ARG A N 1
ATOM 821 C CA . ARG A 1 96 ? -9.443 -6.955 -3.202 1.00 95.25 96 ARG A CA 1
ATOM 822 C C . ARG A 1 96 ? -10.916 -6.617 -3.384 1.00 95.25 96 ARG A C 1
ATOM 824 O O . ARG A 1 96 ? -11.350 -5.525 -3.038 1.00 95.25 96 ARG A O 1
ATOM 831 N N . ASP A 1 97 ? -11.673 -7.551 -3.952 1.00 93.25 97 ASP A N 1
ATOM 832 C CA . ASP A 1 97 ? -13.131 -7.446 -4.114 1.00 93.25 97 ASP A CA 1
ATOM 833 C C . ASP A 1 97 ? -13.607 -6.136 -4.771 1.00 93.25 97 ASP A C 1
ATOM 835 O O . ASP A 1 97 ? -14.684 -5.618 -4.490 1.00 93.25 97 ASP A O 1
ATOM 839 N N . GLY A 1 98 ? -12.791 -5.597 -5.682 1.00 94.06 98 GLY A N 1
ATOM 840 C CA . GLY A 1 98 ? -13.104 -4.389 -6.444 1.00 94.06 98 GLY A CA 1
ATOM 841 C C . GLY A 1 98 ? -12.748 -3.064 -5.759 1.00 94.06 98 GLY A C 1
ATOM 842 O O . GLY A 1 98 ? -12.951 -2.016 -6.374 1.00 94.06 98 GLY A O 1
ATOM 843 N N . CYS A 1 99 ? -12.185 -3.069 -4.546 1.00 95.94 99 CYS A N 1
ATOM 844 C CA . CYS A 1 99 ? -11.796 -1.850 -3.832 1.00 95.94 99 CYS A CA 1
ATOM 845 C C . CYS A 1 99 ? -10.450 -1.972 -3.095 1.00 95.94 99 CYS A C 1
ATOM 847 O O . CYS A 1 99 ? -9.850 -3.040 -2.986 1.00 95.94 99 CYS A O 1
ATOM 849 N N . TRP A 1 100 ? -9.966 -0.841 -2.578 1.00 98.06 100 TRP A N 1
ATOM 850 C CA . TRP A 1 100 ? -8.793 -0.793 -1.706 1.00 98.06 100 TRP A CA 1
ATOM 851 C C . TRP A 1 100 ? -9.189 -1.210 -0.293 1.00 98.06 100 TRP A C 1
ATOM 853 O O . TRP A 1 100 ? -10.005 -0.542 0.338 1.00 98.06 100 TRP A O 1
ATOM 863 N N . LYS A 1 101 ? -8.630 -2.316 0.189 1.00 98.19 101 LYS A N 1
ATOM 864 C CA . LYS A 1 101 ? -8.832 -2.872 1.529 1.00 98.19 101 LYS A CA 1
ATOM 865 C C . LYS A 1 101 ? -7.643 -2.564 2.431 1.00 98.19 101 LYS A C 1
ATOM 867 O O . LYS A 1 101 ? -6.539 -2.310 1.950 1.00 98.19 101 LYS A O 1
ATOM 872 N N . LEU A 1 102 ? -7.880 -2.643 3.738 1.00 98.12 102 LEU A N 1
ATOM 873 C CA . LEU A 1 102 ? -6.875 -2.450 4.778 1.00 98.12 102 LEU A CA 1
ATOM 874 C C . LEU A 1 102 ? -6.707 -3.735 5.579 1.00 98.12 102 LEU A C 1
ATOM 876 O O . LEU A 1 102 ? -7.632 -4.156 6.270 1.00 98.12 102 LEU A O 1
ATOM 880 N N . LEU A 1 103 ? -5.529 -4.351 5.479 1.00 97.44 103 LEU A N 1
ATOM 881 C CA . LEU A 1 103 ? -5.176 -5.540 6.252 1.00 97.44 103 LEU A CA 1
ATOM 882 C C . LEU A 1 103 ? -4.315 -5.147 7.443 1.00 97.44 103 LEU A C 1
ATOM 884 O O . LEU A 1 103 ? -3.236 -4.593 7.246 1.00 97.44 103 LEU A O 1
ATOM 888 N N . ASP A 1 104 ? -4.750 -5.467 8.655 1.00 96.00 104 ASP A N 1
ATOM 889 C CA . ASP A 1 104 ? -3.937 -5.281 9.854 1.00 96.00 104 ASP A CA 1
ATOM 890 C C . ASP A 1 104 ? -2.595 -6.006 9.717 1.00 96.00 104 ASP A C 1
ATOM 892 O O . ASP A 1 104 ? -2.538 -7.183 9.350 1.00 96.00 104 ASP A O 1
ATOM 896 N N . ILE A 1 105 ? -1.506 -5.298 10.013 1.00 94.69 105 ILE A N 1
ATOM 897 C CA . ILE A 1 105 ? -0.149 -5.815 9.790 1.00 94.69 105 ILE A CA 1
ATOM 898 C C . ILE A 1 105 ? 0.213 -6.985 10.717 1.00 94.69 105 ILE A C 1
ATOM 900 O O . ILE A 1 105 ? 1.106 -7.757 10.382 1.00 94.69 105 ILE A O 1
ATOM 904 N N . LYS A 1 106 ? -0.470 -7.147 11.862 1.00 91.25 106 LYS A N 1
ATOM 905 C CA . LYS A 1 106 ? -0.180 -8.212 12.838 1.00 91.25 106 LYS A CA 1
ATOM 906 C C . LYS A 1 106 ? -0.986 -9.478 12.563 1.00 91.25 106 LYS A C 1
ATOM 908 O O . LYS A 1 106 ? -0.476 -10.587 12.672 1.00 91.25 106 LYS A O 1
ATOM 913 N N . THR A 1 107 ? -2.266 -9.318 12.246 1.00 93.12 107 THR 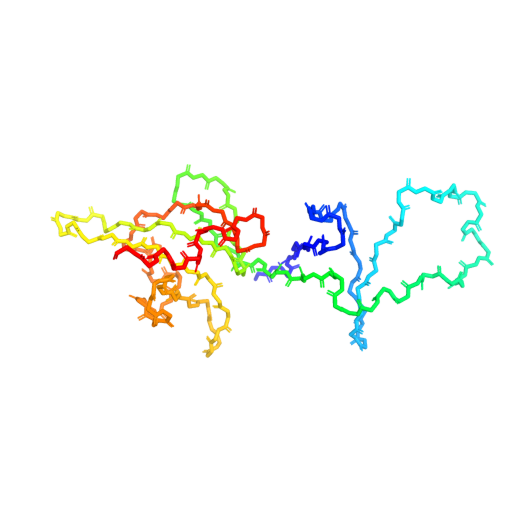A N 1
ATOM 914 C CA . THR A 1 107 ? -3.237 -10.413 12.125 1.00 93.12 107 THR A CA 1
ATOM 915 C C . THR A 1 107 ? -3.546 -10.786 10.678 1.00 93.12 107 THR A C 1
ATOM 917 O O . THR A 1 107 ? -4.088 -11.864 10.433 1.00 93.12 107 THR A O 1
ATOM 920 N N . GLY A 1 108 ? -3.242 -9.905 9.719 1.00 93.06 108 GLY A N 1
ATOM 921 C CA . GLY A 1 108 ? -3.559 -10.072 8.299 1.00 93.06 108 GLY A CA 1
ATOM 922 C C . GLY A 1 108 ? -5.054 -9.990 7.970 1.00 93.06 108 GLY A C 1
ATOM 923 O O . GLY A 1 108 ? -5.439 -10.282 6.835 1.00 93.06 108 GLY A O 1
ATOM 924 N N . LYS A 1 109 ? -5.899 -9.633 8.945 1.00 95.00 109 LYS A N 1
ATOM 925 C CA . LYS A 1 109 ? -7.354 -9.517 8.783 1.00 95.00 109 LYS A CA 1
ATOM 926 C C . LYS A 1 109 ? -7.738 -8.131 8.281 1.00 95.00 109 LYS A C 1
ATOM 928 O O . LYS A 1 109 ? -7.048 -7.156 8.561 1.00 95.00 109 LYS A O 1
ATOM 933 N N . GLU A 1 110 ? -8.856 -8.053 7.566 1.00 96.19 110 GLU A N 1
ATOM 934 C CA . GLU A 1 110 ? -9.456 -6.767 7.212 1.00 96.19 110 GLU A CA 1
ATOM 935 C C . GLU A 1 110 ? -9.906 -6.034 8.479 1.00 96.19 110 GLU A C 1
ATOM 937 O O . GLU A 1 110 ? -10.561 -6.627 9.336 1.00 96.19 110 GLU A O 1
ATOM 942 N N . VAL A 1 111 ? -9.520 -4.763 8.594 1.00 94.94 111 VAL A N 1
ATOM 943 C CA . VAL A 1 111 ? -9.885 -3.886 9.725 1.00 94.94 111 VAL A CA 1
ATOM 944 C C . VAL A 1 111 ? -10.881 -2.796 9.353 1.00 94.94 111 VAL A C 1
ATOM 946 O O . VAL A 1 111 ? -11.452 -2.175 10.238 1.00 94.94 111 VAL A O 1
ATOM 949 N N . TRP A 1 112 ? -11.105 -2.591 8.057 1.00 95.56 112 TRP A N 1
ATOM 950 C CA . TRP A 1 112 ? -12.022 -1.597 7.510 1.00 95.56 112 TRP A CA 1
ATOM 951 C C . TRP A 1 112 ? -12.702 -2.147 6.264 1.00 95.56 112 TRP A C 1
ATOM 953 O O . TRP A 1 112 ? -12.097 -2.929 5.521 1.00 95.56 112 TRP A O 1
ATOM 963 N N . ASP A 1 113 ? -13.919 -1.677 5.987 1.00 95.56 113 ASP A N 1
ATOM 964 C CA . ASP A 1 113 ? -14.646 -2.048 4.772 1.00 95.56 113 ASP A CA 1
ATOM 965 C C . ASP A 1 113 ? -13.883 -1.609 3.516 1.00 95.56 113 ASP A C 1
ATOM 967 O O . ASP A 1 113 ? -13.852 -2.337 2.519 1.00 95.56 113 ASP A O 1
ATOM 971 N N . SER A 1 114 ? -13.219 -0.448 3.570 1.00 97.56 114 SER A N 1
ATOM 972 C CA . SER A 1 114 ? -12.284 0.021 2.544 1.00 97.56 114 SER A CA 1
ATOM 973 C C . SER A 1 114 ? -11.342 1.117 3.066 1.00 97.56 114 SER A C 1
ATOM 975 O O . SER A 1 114 ? -11.584 1.717 4.109 1.00 97.56 114 SER A O 1
ATOM 977 N N . LEU A 1 115 ? -10.288 1.432 2.307 1.00 97.50 115 LEU A N 1
ATOM 978 C CA . LEU A 1 115 ? -9.436 2.603 2.551 1.00 97.50 115 LEU A CA 1
ATOM 979 C C . LEU A 1 115 ? -10.237 3.914 2.502 1.00 97.50 115 LEU A C 1
ATOM 981 O O . LEU A 1 115 ? -9.950 4.828 3.266 1.00 97.50 115 LEU A O 1
ATOM 985 N N . PHE A 1 116 ? -11.236 4.004 1.619 1.00 96.62 116 PHE A N 1
ATOM 986 C CA . PHE A 1 116 ? -12.102 5.180 1.532 1.00 96.62 116 PHE A CA 1
ATOM 987 C C . PHE A 1 116 ? -12.916 5.362 2.819 1.00 96.62 116 PHE A C 1
ATOM 989 O O . PHE A 1 116 ? -12.910 6.441 3.393 1.00 96.62 116 PHE A O 1
ATOM 996 N N . ASP A 1 117 ? -13.539 4.286 3.302 1.00 96.00 117 ASP A N 1
ATOM 997 C CA . ASP A 1 117 ? -14.298 4.288 4.558 1.00 96.00 117 ASP A CA 1
ATOM 998 C C . ASP A 1 117 ? -13.417 4.664 5.763 1.00 96.00 117 ASP A C 1
ATOM 1000 O O . ASP A 1 117 ? -13.801 5.490 6.585 1.00 96.00 117 ASP A O 1
ATOM 1004 N N . CYS A 1 118 ? -12.181 4.158 5.817 1.00 95.94 118 CYS A N 1
ATOM 1005 C CA . CYS A 1 118 ? -11.213 4.561 6.837 1.00 95.94 118 CYS A CA 1
ATOM 1006 C C . CYS A 1 118 ? -10.887 6.064 6.770 1.00 95.94 118 CYS A C 1
ATOM 1008 O O . CYS A 1 118 ? -10.900 6.733 7.796 1.00 95.94 118 CYS A O 1
ATOM 1010 N N . LEU A 1 119 ? -10.640 6.627 5.583 1.00 95.50 119 LEU A N 1
ATOM 1011 C CA . LEU A 1 119 ? -10.315 8.054 5.427 1.00 95.50 119 LEU A CA 1
ATOM 1012 C C . LEU A 1 119 ? -11.468 8.998 5.806 1.00 95.50 119 LEU A C 1
ATOM 1014 O O . LEU A 1 119 ? -11.208 10.122 6.229 1.00 95.50 119 LEU A O 1
ATOM 1018 N N . GLU A 1 120 ? -12.721 8.556 5.681 1.00 94.88 120 GLU A N 1
ATOM 1019 C CA . GLU A 1 120 ? -13.899 9.335 6.092 1.00 94.88 120 GLU A CA 1
ATOM 1020 C C . GLU A 1 120 ? -14.105 9.354 7.617 1.00 94.88 120 GLU A C 1
ATOM 1022 O O . GLU A 1 120 ? -14.795 10.234 8.130 1.00 94.88 120 GLU A O 1
ATOM 1027 N N . ASN A 1 121 ? -13.504 8.410 8.350 1.00 94.00 121 ASN A N 1
ATOM 1028 C CA . ASN A 1 121 ? -13.714 8.234 9.793 1.00 94.00 121 ASN A CA 1
ATOM 1029 C C . ASN A 1 121 ? -12.433 8.387 10.635 1.00 94.00 121 ASN A C 1
ATOM 1031 O O . 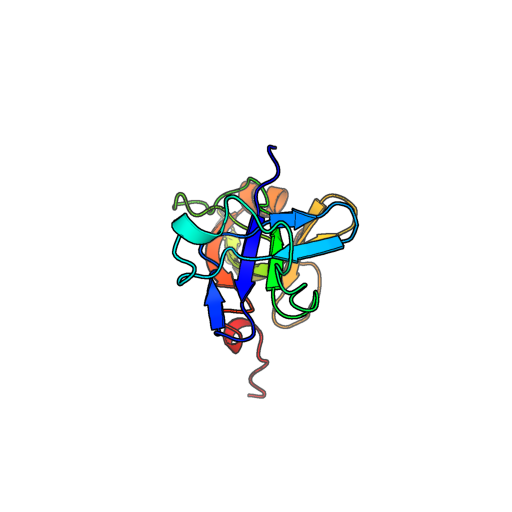ASN A 1 121 ? -12.501 8.451 11.867 1.00 94.00 121 ASN A O 1
ATOM 1035 N N . CYS A 1 122 ? -11.262 8.424 9.998 1.00 94.81 122 CYS A N 1
ATOM 1036 C CA . CYS A 1 122 ? -9.970 8.410 10.668 1.00 94.81 122 CYS A CA 1
ATOM 1037 C C . CYS A 1 122 ? -8.988 9.434 10.113 1.00 94.81 122 CYS A C 1
ATOM 1039 O O . CYS A 1 122 ? -8.941 9.745 8.923 1.00 94.81 122 CYS A O 1
ATOM 1041 N N . THR A 1 123 ? -8.086 9.862 10.994 1.00 94.50 123 THR A N 1
ATOM 1042 C CA . THR A 1 123 ? -6.835 10.473 10.566 1.00 94.50 123 THR A CA 1
ATOM 1043 C C . THR A 1 123 ? -5.889 9.366 10.125 1.00 94.50 123 THR A C 1
ATOM 1045 O O . THR A 1 123 ? -5.602 8.452 10.895 1.00 94.50 123 THR A O 1
ATOM 1048 N N . VAL A 1 124 ? -5.387 9.466 8.899 1.00 95.81 124 VAL A N 1
ATOM 1049 C CA . VAL A 1 124 ? -4.527 8.479 8.248 1.00 95.81 124 VAL A CA 1
ATOM 1050 C C . VAL A 1 124 ? -3.176 9.100 7.912 1.00 95.81 124 VAL A C 1
ATOM 1052 O O . VAL A 1 124 ? -3.097 10.133 7.243 1.00 95.81 124 VAL A O 1
ATOM 1055 N N . PHE A 1 125 ? -2.108 8.424 8.327 1.00 95.81 125 PHE A N 1
ATOM 1056 C CA . PHE A 1 125 ? -0.720 8.783 8.053 1.00 95.81 125 PHE A CA 1
ATOM 1057 C C . PHE A 1 125 ? -0.020 7.658 7.294 1.00 95.81 125 PHE A C 1
ATOM 1059 O O . PHE A 1 125 ? -0.113 6.491 7.680 1.00 95.81 125 PHE A O 1
ATOM 1066 N N . LEU A 1 126 ? 0.736 8.002 6.251 1.00 97.25 126 LEU A N 1
ATOM 1067 C CA . LEU A 1 126 ? 1.634 7.054 5.600 1.00 97.25 126 LEU A CA 1
ATOM 1068 C C . LEU A 1 126 ? 2.803 6.735 6.545 1.00 97.25 126 LEU A C 1
ATOM 1070 O O . LEU A 1 126 ? 3.514 7.633 6.986 1.00 97.25 126 LEU A O 1
ATOM 1074 N N . SER A 1 127 ? 2.991 5.457 6.873 1.00 95.94 127 SER A N 1
ATOM 1075 C CA . SER A 1 127 ? 4.103 4.992 7.717 1.00 95.94 127 SER A CA 1
ATOM 1076 C C . SER A 1 127 ? 5.293 4.469 6.909 1.00 95.94 127 SER A C 1
ATOM 1078 O O . SER A 1 127 ? 6.383 4.344 7.456 1.00 95.94 127 SER A O 1
ATOM 1080 N N . GLY A 1 128 ? 5.083 4.133 5.636 1.00 96.31 128 GLY A N 1
ATOM 1081 C CA . GLY A 1 128 ? 6.071 3.513 4.756 1.00 96.31 128 GLY A CA 1
ATOM 1082 C C . GLY A 1 128 ? 5.408 2.485 3.843 1.00 96.31 128 GLY A C 1
ATOM 1083 O O . GLY A 1 128 ? 4.191 2.491 3.675 1.00 96.31 128 GLY A O 1
ATOM 1084 N N . ASN A 1 129 ? 6.191 1.572 3.278 1.00 96.81 129 ASN A N 1
ATOM 1085 C CA . ASN A 1 129 ? 5.689 0.465 2.456 1.00 96.81 129 ASN A CA 1
ATOM 1086 C C . ASN A 1 129 ? 6.469 -0.817 2.748 1.00 96.81 129 ASN A C 1
ATOM 1088 O O . ASN A 1 129 ? 7.611 -0.759 3.190 1.00 96.81 129 ASN A O 1
ATOM 1092 N N . ILE A 1 130 ? 5.891 -1.979 2.451 1.00 95.75 130 ILE A N 1
ATOM 1093 C CA . ILE A 1 130 ? 6.498 -3.270 2.830 1.00 95.75 130 ILE A CA 1
ATOM 1094 C C . ILE A 1 130 ? 7.831 -3.593 2.133 1.00 95.75 130 ILE A C 1
ATOM 1096 O O . ILE A 1 130 ? 8.484 -4.564 2.508 1.00 95.75 130 ILE A O 1
ATOM 1100 N N . TYR A 1 131 ? 8.207 -2.853 1.087 1.00 95.00 131 TYR A N 1
ATOM 1101 C CA . TYR A 1 131 ? 9.426 -3.119 0.323 1.00 95.00 131 TYR A CA 1
ATOM 1102 C C . TYR A 1 131 ? 10.605 -2.277 0.803 1.00 95.00 131 TYR A C 1
ATOM 1104 O O . TYR A 1 131 ? 11.701 -2.807 0.967 1.00 95.00 131 TYR A O 1
ATOM 1112 N N . GLU A 1 132 ? 10.378 -0.988 1.043 1.00 95.56 132 GLU A N 1
ATOM 1113 C CA . GLU A 1 132 ? 11.375 -0.088 1.632 1.00 95.56 132 GLU A CA 1
ATOM 1114 C C . GLU A 1 132 ? 11.497 -0.284 3.148 1.00 95.56 132 GLU A C 1
ATOM 1116 O O . GLU A 1 132 ? 12.582 -0.121 3.699 1.00 95.56 132 GLU A O 1
ATOM 1121 N N . ASN A 1 133 ? 10.395 -0.671 3.801 1.00 96.12 133 ASN A N 1
ATOM 1122 C CA . ASN A 1 133 ? 10.269 -0.814 5.249 1.00 96.12 133 ASN A CA 1
ATOM 1123 C C . ASN A 1 133 ? 9.730 -2.206 5.635 1.00 96.12 133 ASN A C 1
ATOM 1125 O O . ASN A 1 133 ? 8.620 -2.315 6.177 1.00 96.12 133 ASN A O 1
ATOM 1129 N N . PRO A 1 134 ? 10.459 -3.299 5.333 1.00 93.25 134 PRO A N 1
ATOM 1130 C CA . PRO A 1 134 ? 10.017 -4.653 5.671 1.00 93.25 134 PRO A CA 1
ATOM 1131 C C . PRO A 1 134 ? 9.775 -4.840 7.179 1.00 93.25 134 PRO A C 1
ATOM 1133 O O . PRO A 1 134 ? 8.865 -5.573 7.567 1.00 93.25 134 PRO A O 1
ATOM 1136 N N . GLU A 1 135 ? 10.493 -4.106 8.032 1.00 93.75 135 GLU A N 1
ATOM 1137 C CA . GLU A 1 135 ? 10.347 -4.118 9.490 1.00 93.75 135 GLU A CA 1
ATOM 1138 C C . GLU A 1 135 ? 8.945 -3.714 9.977 1.00 93.75 135 GLU A C 1
ATOM 1140 O O . GLU A 1 135 ? 8.566 -4.037 11.100 1.00 93.75 135 GLU A O 1
ATOM 1145 N N . LEU A 1 136 ? 8.146 -3.030 9.147 1.00 91.88 136 LEU A N 1
ATOM 1146 C CA . LEU A 1 136 ? 6.774 -2.648 9.498 1.00 91.88 136 LEU A CA 1
ATOM 1147 C C . LEU A 1 136 ? 5.814 -3.837 9.563 1.00 91.88 136 LEU A C 1
ATOM 1149 O O . LEU A 1 136 ? 4.739 -3.699 10.140 1.00 91.88 136 LEU A O 1
ATOM 1153 N N . VAL A 1 137 ? 6.160 -4.970 8.949 1.00 87.69 137 VAL A N 1
ATOM 1154 C CA . VAL A 1 137 ? 5.311 -6.173 8.887 1.00 87.69 137 VAL A CA 1
ATOM 1155 C C . VAL A 1 137 ? 5.994 -7.418 9.452 1.00 87.69 137 VAL A C 1
ATOM 1157 O O . VAL A 1 137 ? 5.386 -8.488 9.501 1.00 87.69 137 VAL A O 1
ATOM 1160 N N . GLU A 1 138 ? 7.245 -7.303 9.896 1.00 82.00 138 GLU A N 1
ATOM 1161 C CA . GLU A 1 138 ? 7.930 -8.371 10.614 1.00 82.00 138 GLU A CA 1
ATOM 1162 C C . GLU A 1 138 ? 7.313 -8.531 12.009 1.00 82.00 138 GLU A C 1
ATOM 1164 O O . GLU A 1 138 ? 7.288 -7.606 12.821 1.00 82.00 138 GLU A O 1
ATOM 1169 N N . VAL A 1 139 ? 6.780 -9.721 12.295 1.00 63.91 139 VAL A N 1
ATOM 1170 C CA . VAL A 1 139 ? 6.276 -10.052 13.630 1.00 63.91 139 VAL A CA 1
ATOM 1171 C C . VAL A 1 139 ? 7.478 -10.181 14.562 1.00 63.91 139 VAL A C 1
ATOM 1173 O O . VAL A 1 139 ? 8.206 -11.175 14.505 1.00 63.91 139 VAL A O 1
ATOM 1176 N N . THR A 1 140 ? 7.696 -9.198 15.435 1.00 55.88 140 THR A N 1
ATOM 1177 C CA . THR A 1 140 ? 8.565 -9.395 16.595 1.00 55.88 140 THR A CA 1
ATOM 1178 C C . THR A 1 140 ? 7.882 -10.405 17.513 1.00 55.88 140 THR A C 1
ATOM 1180 O O . THR A 1 140 ? 6.817 -10.141 18.069 1.00 55.88 140 THR A O 1
ATOM 1183 N N . ASN A 1 141 ? 8.460 -11.605 17.606 1.00 44.72 141 ASN A N 1
ATOM 1184 C CA . ASN A 1 141 ? 8.090 -12.597 18.612 1.00 44.72 141 ASN A CA 1
ATOM 1185 C C . ASN A 1 141 ? 8.587 -12.104 19.982 1.00 44.72 141 ASN A C 1
ATOM 1187 O O . ASN A 1 141 ? 9.618 -12.583 20.452 1.00 44.72 141 ASN A O 1
ATOM 1191 N N . ASP A 1 142 ? 7.884 -11.140 20.572 1.00 44.62 142 ASP A N 1
ATOM 1192 C CA . ASP A 1 142 ? 8.083 -10.703 21.960 1.00 44.62 142 ASP A CA 1
ATOM 1193 C C . ASP A 1 142 ? 6.998 -11.284 22.878 1.00 44.62 142 ASP A C 1
ATOM 1195 O O . ASP A 1 142 ? 5.802 -11.247 22.496 1.00 44.62 142 ASP A O 1
#

Nearest PDB structures (foldseek):
  6kco-assembly4_H  TM=5.035E-01  e=1.112E+00  Drosophila melanogaster
  7hgd-assembly3_C  TM=4.906E-01  e=2.438E+00  Homo sapiens
  2y5b-assembly1_A  TM=3.258E-01  e=2.180E+00  Homo sapiens